Protein AF-V5GI76-F1 (afdb_monomer)

Secondary structure (DSSP, 8-state):
-----EEEEE--TT---HHHHHHSTTGGGGGGGSHHHHHHHHHHHSTTSEEEEE--SEEETTTEEE-TTTS-B-TTSPBP--SSTTHHHHHHHHHHHHHHHHHH--HHHHHHHHHHHHHHPPPGGG-----------

Radius of gyration: 17.92 Å; Cα contacts (8 Å, |Δi|>4): 152; chains: 1; bounding box: 41×32×58 Å

Mean predicted aligned error: 7.92 Å

Organism: Anoplophora glabripennis (NCBI:txid217634)

Foldseek 3Di:
DLDAAEDEAEDFWLAEFLVLLCPDPPSPLVSCRHQLNVQVVVCVVVVRHHYHYDAAPDRQVSTARHNCCFFNADNRNHTDPDPRSCNVVSVVVVVVVVVVCVVPADPVNVVVVVVSSVVRHDDVVVVDDDPPDDDDD

Structure (mmCIF, N/CA/C/O backbone):
data_AF-V5GI76-F1
#
_entry.id   AF-V5GI76-F1
#
loop_
_atom_site.group_PDB
_atom_site.id
_atom_site.type_symbol
_atom_site.label_atom_id
_atom_site.label_alt_id
_atom_site.label_comp_id
_atom_site.label_asym_id
_atom_site.label_entity_id
_atom_site.label_seq_id
_atom_site.pdbx_PDB_ins_code
_atom_site.Cartn_x
_atom_site.Cartn_y
_atom_site.Cartn_z
_atom_site.occupancy
_atom_site.B_iso_or_equiv
_atom_site.auth_seq_id
_atom_site.auth_comp_id
_atom_site.auth_asym_id
_atom_site.auth_atom_id
_atom_site.pdbx_PDB_model_num
ATOM 1 N N . THR A 1 1 ? -8.427 -16.319 22.627 1.00 45.03 1 THR A N 1
ATOM 2 C CA . THR A 1 1 ? -7.445 -15.298 22.226 1.00 45.03 1 THR A CA 1
ATOM 3 C C . THR A 1 1 ? -7.989 -14.662 20.978 1.00 45.03 1 THR A C 1
ATOM 5 O O . THR A 1 1 ? -8.202 -15.370 20.005 1.00 45.03 1 THR A O 1
ATOM 8 N N . ASP A 1 2 ? -8.358 -13.388 21.058 1.00 57.44 2 ASP A N 1
ATOM 9 C CA . ASP A 1 2 ? -8.816 -12.646 19.887 1.00 57.44 2 ASP A CA 1
ATOM 10 C C . ASP A 1 2 ? -7.586 -12.362 19.021 1.00 57.44 2 ASP A C 1
ATOM 12 O O . ASP A 1 2 ? -6.692 -11.613 19.420 1.00 57.44 2 ASP A O 1
ATOM 16 N N . HIS A 1 3 ? -7.446 -13.104 17.928 1.00 59.69 3 HIS A N 1
ATOM 17 C CA . HIS A 1 3 ? -6.322 -12.950 17.018 1.00 59.69 3 HIS A CA 1
ATOM 18 C C . HIS A 1 3 ? -6.759 -11.986 15.922 1.00 59.69 3 HIS A C 1
ATOM 20 O O . HIS A 1 3 ? -7.329 -12.413 14.924 1.00 59.69 3 HIS A O 1
ATOM 26 N N . SER A 1 4 ? -6.499 -10.692 16.120 1.00 78.12 4 SER A N 1
ATOM 27 C CA . SER A 1 4 ? -6.654 -9.710 15.045 1.00 78.12 4 SER A CA 1
ATOM 28 C C . SER A 1 4 ? -5.714 -10.079 13.894 1.00 78.12 4 SER A C 1
ATOM 30 O O . SER A 1 4 ? -4.500 -10.201 14.084 1.00 78.12 4 SER A O 1
ATOM 32 N N . SER A 1 5 ? -6.272 -10.318 12.710 1.00 91.31 5 SER A N 1
ATOM 33 C CA . SER A 1 5 ? -5.518 -10.605 11.490 1.00 91.31 5 SER A CA 1
ATOM 34 C C . SER A 1 5 ? -5.197 -9.329 10.713 1.00 91.31 5 SER A C 1
ATOM 36 O O . SER A 1 5 ? -5.904 -8.324 10.787 1.00 91.31 5 SER A O 1
ATOM 38 N N . LEU A 1 6 ? -4.101 -9.371 9.955 1.00 94.50 6 LEU A N 1
ATOM 39 C CA . LEU A 1 6 ? -3.613 -8.261 9.140 1.00 94.50 6 LEU A CA 1
ATOM 40 C C . LEU A 1 6 ? -3.811 -8.580 7.655 1.00 94.50 6 LEU A C 1
ATOM 42 O O . LEU A 1 6 ? -3.299 -9.583 7.159 1.00 94.50 6 LEU A O 1
ATOM 46 N N . VAL A 1 7 ? -4.515 -7.708 6.940 1.00 96.94 7 VAL A N 1
ATOM 47 C CA . VAL A 1 7 ? -4.637 -7.743 5.480 1.00 96.94 7 VAL A CA 1
ATOM 48 C C . VAL A 1 7 ? -3.597 -6.800 4.892 1.00 96.94 7 VAL A C 1
ATOM 50 O O . VAL A 1 7 ? -3.659 -5.590 5.101 1.00 96.94 7 VAL A O 1
ATOM 53 N N . ILE A 1 8 ? -2.646 -7.361 4.149 1.00 97.25 8 ILE A N 1
ATOM 54 C CA . ILE A 1 8 ? -1.578 -6.605 3.490 1.00 97.25 8 ILE A CA 1
ATOM 55 C C . ILE A 1 8 ? -1.921 -6.478 2.011 1.00 97.25 8 ILE A C 1
ATOM 57 O O . ILE A 1 8 ? -2.105 -7.482 1.322 1.00 97.25 8 ILE A O 1
ATOM 61 N N . PHE A 1 9 ? -2.006 -5.245 1.526 1.00 97.62 9 PHE A N 1
ATOM 62 C CA . PHE A 1 9 ? -2.363 -4.933 0.151 1.00 97.62 9 PHE A CA 1
ATOM 63 C C . PHE A 1 9 ? -1.226 -4.192 -0.547 1.00 97.62 9 PHE A C 1
ATOM 65 O O . PHE A 1 9 ? -0.748 -3.169 -0.060 1.00 97.62 9 PHE A O 1
ATOM 72 N N . PHE A 1 10 ? -0.822 -4.699 -1.707 1.00 96.75 10 PHE A N 1
ATOM 73 C CA . PHE A 1 10 ? 0.116 -4.039 -2.606 1.00 96.75 10 PHE A CA 1
ATOM 74 C C . PHE A 1 10 ? -0.697 -3.359 -3.705 1.00 96.75 10 PHE A C 1
ATOM 76 O O . PHE A 1 10 ? -1.442 -4.027 -4.423 1.00 96.75 10 PHE A O 1
ATOM 83 N N . GLY A 1 11 ? -0.582 -2.036 -3.788 1.00 95.00 11 GLY A N 1
ATOM 84 C CA . GLY A 1 11 ? -1.222 -1.244 -4.828 1.00 95.00 11 GLY A CA 1
ATOM 85 C C . GLY A 1 11 ? -0.773 -1.640 -6.234 1.00 95.00 11 GLY A C 1
ATOM 86 O O . GLY A 1 11 ? 0.340 -2.120 -6.452 1.00 95.00 11 GLY A O 1
ATOM 87 N N . GLY A 1 12 ? -1.672 -1.443 -7.193 1.00 92.50 12 GLY A N 1
ATOM 88 C CA . GLY A 1 12 ? -1.376 -1.644 -8.607 1.00 92.50 12 GLY A CA 1
ATOM 89 C C . GLY A 1 12 ? -0.518 -0.525 -9.192 1.00 92.50 12 GLY A C 1
ATOM 90 O O . GLY A 1 12 ? -0.086 0.399 -8.497 1.00 92.50 12 GLY A O 1
ATOM 91 N N . ASP A 1 13 ? -0.312 -0.587 -10.503 1.00 92.12 13 ASP A N 1
ATOM 92 C CA . ASP A 1 13 ? 0.198 0.548 -11.272 1.00 92.12 13 ASP A CA 1
ATOM 93 C C . ASP A 1 13 ? -0.702 1.774 -11.080 1.00 92.12 13 ASP A C 1
ATOM 95 O O . ASP A 1 13 ? -1.874 1.645 -10.722 1.00 92.12 13 ASP A O 1
ATOM 99 N N . ILE A 1 14 ? -0.135 2.962 -11.296 1.00 92.94 14 ILE A N 1
ATOM 100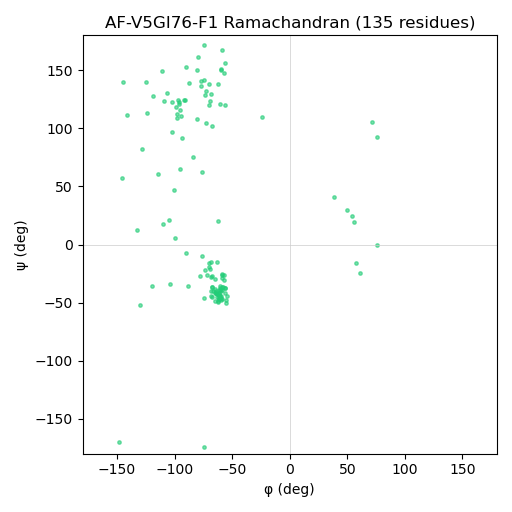 C CA . ILE A 1 14 ? -0.739 4.301 -11.161 1.00 92.94 14 ILE A CA 1
ATOM 101 C C . ILE A 1 14 ? -1.320 4.674 -9.782 1.00 92.94 14 ILE A C 1
ATOM 103 O O . ILE A 1 14 ? -1.554 5.864 -9.553 1.00 92.94 14 ILE A O 1
ATOM 107 N N . GLN A 1 15 ? -1.553 3.716 -8.877 1.00 95.25 15 GLN A N 1
ATOM 108 C CA . GLN A 1 15 ? -2.076 3.965 -7.534 1.00 95.25 15 GLN A CA 1
ATOM 109 C C . GLN A 1 15 ? -1.022 4.658 -6.672 1.00 95.25 15 GLN A C 1
ATOM 111 O O . GLN A 1 15 ? 0.058 4.128 -6.415 1.00 95.25 15 GLN A O 1
ATOM 116 N N . ASP A 1 16 ? -1.358 5.849 -6.194 1.00 95.19 16 ASP A N 1
ATOM 117 C CA . ASP A 1 16 ? -0.501 6.633 -5.315 1.00 95.19 16 ASP A CA 1
ATOM 118 C C . ASP A 1 16 ? -1.359 7.472 -4.357 1.00 95.19 16 ASP A C 1
ATOM 120 O O . ASP A 1 16 ? -2.577 7.294 -4.259 1.00 95.19 16 ASP A O 1
ATOM 124 N N . PHE A 1 17 ? -0.723 8.396 -3.642 1.00 93.88 17 PHE A N 1
ATOM 125 C CA . PHE A 1 17 ? -1.418 9.462 -2.940 1.00 93.88 17 PHE A CA 1
ATOM 126 C C . PHE A 1 17 ? -2.275 10.304 -3.886 1.00 93.88 17 PHE A C 1
ATOM 128 O O . PHE A 1 17 ? -1.933 10.532 -5.054 1.00 93.88 17 PHE A O 1
ATOM 135 N N . THR A 1 18 ? -3.384 10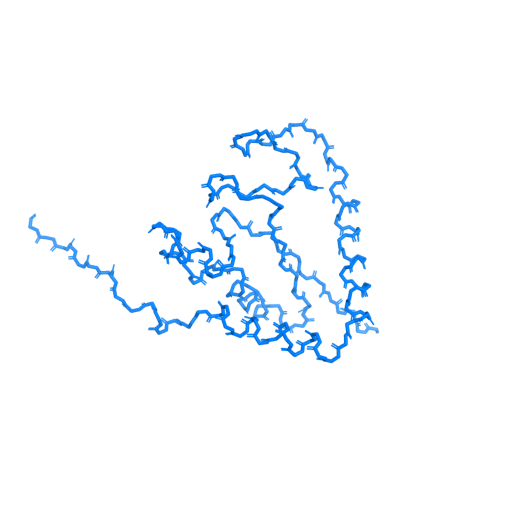.793 -3.343 1.00 94.38 18 THR A N 1
ATOM 136 C CA . THR A 1 18 ? -4.407 11.553 -4.060 1.00 94.38 18 THR A CA 1
ATOM 137 C C . THR A 1 18 ? -3.811 12.758 -4.788 1.00 94.38 18 THR A C 1
ATOM 139 O O . THR A 1 18 ? -4.070 12.952 -5.974 1.00 94.38 18 THR A O 1
ATOM 142 N N . GLU A 1 19 ? -2.918 13.510 -4.146 1.00 92.25 19 GLU A N 1
ATOM 143 C CA . GLU A 1 19 ? -2.279 14.696 -4.723 1.00 92.25 19 GLU A CA 1
ATOM 144 C C . GLU A 1 19 ? -1.405 14.340 -5.937 1.00 92.25 19 GLU A C 1
ATOM 146 O O . GLU A 1 19 ? -1.411 15.032 -6.962 1.00 92.25 19 GLU A O 1
ATOM 151 N N . ASN A 1 20 ? -0.685 13.218 -5.857 1.00 92.38 20 ASN A N 1
ATOM 152 C CA . ASN A 1 20 ? 0.176 12.750 -6.940 1.00 92.38 20 ASN A CA 1
ATOM 153 C C . ASN A 1 20 ? -0.658 12.297 -8.139 1.00 92.38 20 ASN A C 1
ATOM 155 O O . ASN A 1 20 ? -0.364 12.685 -9.274 1.00 92.38 20 ASN A O 1
ATOM 159 N N . MET A 1 21 ? -1.727 11.537 -7.894 1.00 93.88 21 MET A N 1
ATOM 160 C CA . MET A 1 21 ? -2.639 11.083 -8.942 1.00 93.88 21 MET A CA 1
ATOM 161 C C . MET A 1 21 ? -3.382 12.254 -9.604 1.00 93.88 21 MET A C 1
ATOM 163 O O . MET A 1 21 ? -3.463 12.291 -10.831 1.00 93.88 21 MET A O 1
ATOM 167 N N . GLN A 1 22 ? -3.853 13.244 -8.832 1.00 92.06 22 GLN A N 1
ATOM 168 C CA . GLN A 1 22 ? -4.517 14.454 -9.346 1.00 92.06 22 GLN A CA 1
ATOM 169 C C . GLN A 1 22 ? -3.613 15.287 -10.260 1.00 92.06 22 GLN A C 1
ATOM 171 O O . GLN A 1 22 ? -4.082 15.858 -11.247 1.00 92.06 22 GLN A O 1
ATOM 176 N N . SER A 1 23 ? -2.313 15.345 -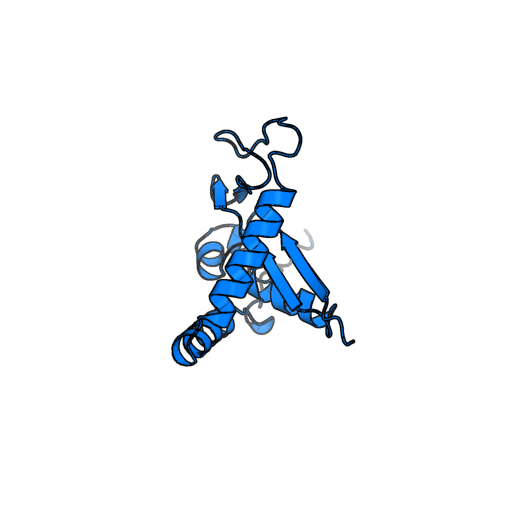9.954 1.00 90.06 23 SER A N 1
ATOM 177 C CA . SER A 1 23 ? -1.338 16.092 -10.755 1.00 90.06 23 SER A CA 1
ATOM 178 C C . SER A 1 23 ? -1.061 15.466 -12.130 1.00 90.06 23 SER A C 1
ATOM 180 O O . SER A 1 23 ? -0.549 16.139 -13.028 1.00 90.06 23 SER A O 1
ATOM 182 N N . HIS A 1 24 ? -1.383 14.180 -12.314 1.00 89.88 24 HIS A N 1
ATOM 183 C CA . HIS A 1 24 ? -1.151 13.469 -13.566 1.00 89.88 24 HIS A CA 1
ATOM 184 C C . HIS A 1 24 ? -2.330 13.641 -14.529 1.00 89.88 24 HIS A C 1
ATOM 186 O O . HIS A 1 24 ? -3.492 13.537 -14.138 1.00 89.88 24 HIS A O 1
ATOM 192 N N . ARG A 1 25 ? -2.035 13.841 -15.821 1.00 90.12 25 ARG A N 1
ATOM 193 C CA . ARG A 1 25 ? -3.060 14.033 -16.861 1.00 90.12 25 ARG A CA 1
ATOM 194 C C . ARG A 1 25 ? -4.055 12.872 -16.918 1.00 90.12 25 ARG A C 1
ATOM 196 O O . ARG A 1 25 ? -5.248 13.129 -17.058 1.00 90.12 25 ARG A O 1
ATOM 203 N N . ASP A 1 26 ? -3.555 11.644 -16.795 1.00 89.94 26 ASP A N 1
ATOM 204 C CA . ASP A 1 26 ? -4.349 10.428 -16.993 1.00 89.94 26 ASP A CA 1
ATOM 205 C C . ASP A 1 26 ? -4.722 9.743 -15.670 1.00 89.94 26 ASP A C 1
ATOM 207 O O . ASP A 1 26 ? -5.831 9.224 -15.543 1.00 89.94 26 ASP A O 1
ATOM 211 N N . ASN A 1 27 ? -3.856 9.795 -14.646 1.00 91.19 27 ASN A N 1
ATOM 212 C CA . ASN A 1 27 ? -4.080 9.041 -13.400 1.00 91.19 27 ASN A CA 1
ATOM 213 C C . ASN A 1 27 ? -5.216 9.659 -12.577 1.00 91.19 27 ASN A C 1
ATOM 215 O O . ASN A 1 27 ? -5.909 8.942 -11.859 1.00 91.19 27 ASN A O 1
ATOM 219 N N . LYS A 1 28 ? -5.469 10.966 -12.734 1.00 90.94 28 LYS A N 1
ATOM 220 C CA . LYS A 1 28 ? -6.592 11.664 -12.094 1.00 90.94 28 LYS A CA 1
ATOM 221 C C . LYS A 1 28 ? -7.955 11.054 -12.435 1.00 90.94 28 LYS A C 1
ATOM 223 O O . LYS A 1 28 ? -8.875 11.146 -11.633 1.00 90.94 28 LYS A O 1
ATOM 228 N N . ASN A 1 29 ? -8.084 10.388 -13.587 1.00 92.12 29 ASN A N 1
ATOM 229 C CA . ASN A 1 29 ? -9.326 9.714 -13.980 1.00 92.12 29 ASN A CA 1
ATOM 230 C C . ASN A 1 29 ? -9.605 8.465 -13.120 1.00 92.12 29 ASN A C 1
ATOM 232 O O . ASN A 1 29 ? -10.727 7.969 -13.084 1.00 92.12 29 ASN A O 1
ATOM 236 N N . TYR A 1 30 ? -8.596 7.975 -12.396 1.00 93.25 30 TYR A N 1
ATOM 237 C CA . TYR A 1 30 ? -8.674 6.830 -11.492 1.00 93.25 30 TYR A CA 1
ATOM 238 C C . TYR A 1 30 ? -8.565 7.245 -10.021 1.00 93.25 30 TYR A C 1
ATOM 240 O O . TYR A 1 30 ? -8.306 6.401 -9.170 1.00 93.25 30 TYR A O 1
ATOM 248 N N . ILE A 1 31 ? -8.768 8.528 -9.698 1.00 93.94 31 ILE A N 1
ATOM 249 C CA . ILE A 1 31 ? -8.505 9.074 -8.360 1.00 93.94 31 ILE A CA 1
ATOM 250 C C . ILE A 1 31 ? -9.295 8.387 -7.239 1.00 93.94 31 ILE A C 1
ATOM 252 O O . ILE A 1 31 ? -8.795 8.266 -6.125 1.00 93.94 31 ILE A O 1
ATOM 256 N N . LYS A 1 32 ? -10.486 7.852 -7.537 1.00 94.19 32 LYS A N 1
ATOM 257 C CA . LYS A 1 32 ? -11.288 7.058 -6.589 1.00 94.19 32 LYS A CA 1
ATOM 258 C C . LYS A 1 32 ? -10.617 5.752 -6.144 1.00 94.19 32 LYS A C 1
ATOM 260 O O . LYS A 1 32 ? -11.041 5.148 -5.168 1.00 94.19 32 LYS A O 1
ATOM 265 N N . TRP A 1 33 ? -9.582 5.318 -6.862 1.00 94.75 33 TRP A N 1
ATOM 266 C CA . TRP A 1 33 ? -8.763 4.143 -6.571 1.00 94.75 33 TRP A CA 1
ATOM 267 C C . TRP A 1 33 ? -7.391 4.516 -5.999 1.00 94.75 33 TRP A C 1
ATOM 269 O O . TRP A 1 33 ? -6.464 3.711 -6.083 1.00 94.75 33 TRP A O 1
ATOM 279 N N . ASN A 1 34 ? -7.234 5.719 -5.434 1.00 95.75 34 ASN A N 1
ATOM 280 C CA . ASN A 1 34 ? -6.034 6.068 -4.674 1.00 95.75 34 ASN A CA 1
ATOM 281 C C . ASN A 1 34 ? -5.833 5.116 -3.477 1.00 95.75 34 ASN A C 1
ATOM 283 O O . ASN A 1 34 ? -6.722 4.334 -3.111 1.00 95.75 34 ASN A O 1
ATOM 287 N N . LEU A 1 35 ? -4.647 5.168 -2.868 1.00 96.19 35 LEU A N 1
ATOM 288 C CA . LEU A 1 35 ? -4.273 4.245 -1.791 1.00 96.19 35 LEU A CA 1
ATOM 289 C C . LEU A 1 35 ? -5.200 4.339 -0.567 1.00 96.19 35 LEU A C 1
ATOM 291 O O . LEU A 1 35 ? -5.541 3.308 0.012 1.00 96.19 35 LEU A O 1
ATOM 295 N N . GLU A 1 36 ? -5.655 5.538 -0.209 1.00 95.56 36 GLU A N 1
ATOM 296 C CA . GLU A 1 36 ? -6.497 5.778 0.965 1.00 95.56 36 GLU A CA 1
ATOM 297 C C . GLU A 1 36 ? -7.943 5.302 0.733 1.00 95.56 36 GLU A C 1
ATOM 299 O O . GLU A 1 36 ? -8.500 4.554 1.539 1.00 95.56 36 GLU A O 1
ATOM 304 N N . ASN A 1 37 ? -8.535 5.636 -0.420 1.00 95.75 37 ASN A N 1
ATOM 305 C CA . ASN A 1 37 ? -9.846 5.112 -0.819 1.00 95.75 37 ASN A CA 1
ATOM 306 C C . ASN A 1 37 ? -9.830 3.577 -0.897 1.00 95.75 37 ASN A C 1
ATOM 308 O O . ASN A 1 37 ? -10.782 2.910 -0.483 1.00 95.75 37 ASN A O 1
ATOM 312 N N . THR A 1 38 ? -8.731 3.000 -1.389 1.00 96.69 38 THR A N 1
ATOM 313 C CA . THR A 1 38 ? -8.558 1.545 -1.436 1.00 96.69 38 THR A CA 1
ATOM 314 C C . THR A 1 38 ? -8.463 0.951 -0.029 1.00 96.69 38 THR A C 1
ATOM 316 O O . THR A 1 38 ? -9.089 -0.076 0.236 1.00 96.69 38 THR A O 1
ATOM 319 N N . ALA A 1 39 ? -7.761 1.606 0.902 1.00 96.19 39 ALA A N 1
ATOM 320 C CA . ALA A 1 39 ? -7.710 1.189 2.303 1.00 96.19 39 ALA A CA 1
ATOM 321 C C . ALA A 1 39 ? -9.109 1.171 2.944 1.00 96.19 39 ALA A C 1
ATOM 323 O O . ALA A 1 39 ? -9.479 0.182 3.579 1.00 96.19 39 ALA A O 1
ATOM 324 N N . GLN A 1 40 ? -9.926 2.207 2.716 1.00 95.31 40 GLN A N 1
ATOM 325 C CA . GLN A 1 40 ? -11.315 2.242 3.190 1.00 95.31 40 GLN A CA 1
ATOM 326 C C . GLN A 1 40 ? -12.177 1.139 2.575 1.00 95.31 40 GLN A C 1
ATOM 328 O O . GLN A 1 40 ? -12.942 0.473 3.283 1.00 95.31 40 GLN A O 1
ATOM 333 N N . LEU A 1 41 ? -12.035 0.902 1.269 1.00 95.94 41 LEU A N 1
ATOM 334 C CA . LEU A 1 41 ? -12.737 -0.183 0.594 1.00 95.94 41 LEU A CA 1
ATOM 335 C C . LEU A 1 41 ? -12.375 -1.537 1.216 1.00 95.94 41 LEU A C 1
ATOM 337 O O . LEU A 1 41 ? -13.274 -2.315 1.538 1.00 95.94 41 LEU A O 1
ATOM 341 N N . LEU A 1 42 ? -11.087 -1.807 1.439 1.00 96.75 42 LEU A N 1
ATOM 342 C CA . LEU A 1 42 ? -10.620 -3.030 2.093 1.00 96.75 42 LEU A CA 1
ATOM 343 C C . LEU A 1 42 ? -11.165 -3.144 3.521 1.00 96.75 42 LEU A C 1
ATOM 345 O O . LEU A 1 42 ? -11.707 -4.191 3.876 1.00 96.75 42 LEU A O 1
ATOM 349 N N . GLN A 1 43 ? -11.127 -2.065 4.306 1.00 96.00 43 GLN A N 1
ATOM 350 C CA . GLN A 1 43 ? -11.665 -2.047 5.668 1.00 96.00 43 GLN A CA 1
ATOM 351 C C . GLN A 1 43 ? -13.163 -2.388 5.703 1.00 96.00 43 GLN A C 1
ATOM 353 O O . GLN A 1 43 ? -13.614 -3.100 6.602 1.00 96.00 43 GLN A O 1
ATOM 358 N N . SER A 1 44 ? -13.937 -1.945 4.704 1.00 95.75 44 SER A N 1
ATOM 359 C CA . SER A 1 44 ? -15.369 -2.262 4.597 1.00 95.75 44 SER A CA 1
ATOM 360 C C . SER A 1 44 ? -15.646 -3.757 4.373 1.00 95.75 44 SER A C 1
ATOM 362 O O . SER A 1 44 ? -16.693 -4.264 4.791 1.00 95.75 44 SER A O 1
ATOM 364 N N . LYS A 1 45 ? -14.711 -4.466 3.722 1.00 96.06 45 LYS A N 1
ATOM 365 C CA . LYS A 1 45 ? -14.794 -5.903 3.416 1.00 96.06 45 LYS A CA 1
ATOM 366 C C . LYS A 1 45 ? -14.223 -6.764 4.539 1.00 96.06 45 LYS A C 1
ATOM 368 O O . LYS A 1 45 ? -14.778 -7.818 4.830 1.00 96.06 45 LYS A O 1
ATOM 373 N N . PHE A 1 46 ? -13.169 -6.293 5.197 1.00 95.62 46 PHE A N 1
ATOM 374 C CA . PHE A 1 46 ? -12.443 -6.998 6.249 1.00 95.62 46 PHE A CA 1
ATOM 375 C C . PHE A 1 46 ? -12.599 -6.282 7.601 1.00 95.62 46 PHE A C 1
ATOM 377 O O . PHE A 1 46 ? -11.623 -5.852 8.205 1.00 95.62 46 PHE A O 1
ATOM 384 N N . LYS A 1 47 ? -13.840 -6.157 8.088 1.00 93.00 47 LYS A N 1
ATOM 385 C CA . LYS A 1 47 ? -14.210 -5.299 9.236 1.00 93.00 47 LYS A CA 1
ATOM 386 C C . LYS A 1 47 ? -13.466 -5.581 10.545 1.00 93.00 47 LYS A C 1
ATOM 388 O O . LYS A 1 47 ? -13.273 -4.666 11.331 1.00 93.00 47 LYS A O 1
ATOM 393 N N . GLU A 1 48 ? -13.073 -6.829 10.766 1.00 93.31 48 GLU A N 1
ATOM 394 C CA . GLU A 1 48 ? -12.394 -7.279 11.991 1.00 93.31 48 GLU A CA 1
ATOM 395 C C . GLU A 1 48 ? -10.870 -7.386 11.818 1.00 93.31 48 GLU A C 1
ATOM 397 O O . GLU A 1 48 ? -10.177 -7.874 12.702 1.00 93.31 48 GLU A O 1
ATOM 402 N N . ASN A 1 49 ? -10.339 -6.957 10.669 1.00 94.31 49 ASN A N 1
ATOM 403 C CA . ASN A 1 49 ? -8.919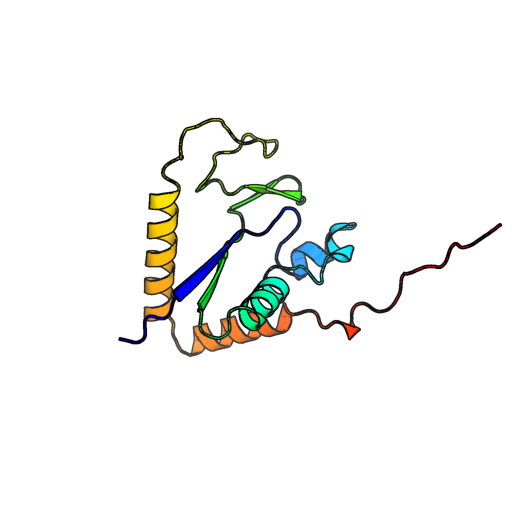 -7.058 10.353 1.00 94.31 49 ASN A CA 1
ATOM 404 C C . ASN A 1 49 ? -8.289 -5.669 10.320 1.00 94.31 49 ASN A C 1
ATOM 406 O O . ASN A 1 49 ? -8.921 -4.696 9.900 1.00 94.31 49 ASN A O 1
ATOM 410 N N . HIS A 1 50 ? -7.008 -5.603 10.667 1.00 94.06 50 HIS A N 1
ATOM 411 C CA . HIS A 1 50 ? -6.189 -4.439 10.361 1.00 94.06 50 HIS A CA 1
ATOM 412 C C . HIS A 1 50 ? -5.849 -4.420 8.871 1.00 94.06 50 HIS A C 1
ATOM 414 O O . HIS A 1 50 ? -5.567 -5.462 8.278 1.00 94.06 50 HIS A O 1
ATOM 420 N N . ILE A 1 51 ? -5.847 -3.232 8.271 1.00 96.25 51 ILE A N 1
ATOM 421 C CA . ILE A 1 51 ? -5.465 -3.033 6.872 1.00 96.25 51 ILE A CA 1
ATOM 422 C C . ILE A 1 51 ? -4.096 -2.363 6.821 1.00 96.25 51 ILE A C 1
ATOM 424 O O . ILE A 1 51 ? -3.873 -1.335 7.456 1.00 96.25 51 ILE A O 1
ATOM 428 N N . MET A 1 52 ? -3.189 -2.927 6.029 1.00 96.69 52 MET A N 1
ATOM 429 C CA . MET A 1 52 ? -1.890 -2.343 5.721 1.00 96.69 52 MET A CA 1
ATOM 430 C C . MET A 1 52 ? -1.747 -2.214 4.210 1.00 96.69 52 MET A C 1
ATOM 432 O O . MET A 1 52 ? -1.661 -3.210 3.494 1.00 96.69 52 MET A O 1
ATOM 436 N N . VAL A 1 53 ? -1.696 -0.976 3.724 1.00 96.94 53 VAL A N 1
ATOM 437 C CA . VAL A 1 53 ? -1.442 -0.679 2.312 1.00 96.94 53 VAL A CA 1
ATOM 438 C C . VAL A 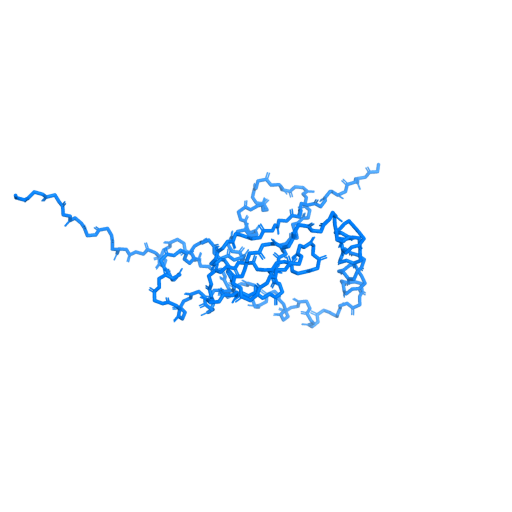1 53 ? 0.043 -0.389 2.121 1.00 96.94 53 VAL A C 1
ATOM 440 O O . VAL A 1 53 ? 0.602 0.504 2.756 1.00 96.94 53 VAL A O 1
ATOM 443 N N . VAL A 1 54 ? 0.690 -1.150 1.243 1.00 96.62 54 VAL A N 1
ATOM 444 C CA . VAL A 1 54 ? 2.109 -1.008 0.914 1.00 96.62 54 VAL A CA 1
ATOM 445 C C . VAL A 1 54 ? 2.237 -0.193 -0.366 1.00 96.62 54 VAL A C 1
ATOM 447 O O . VAL A 1 54 ? 1.870 -0.639 -1.457 1.00 96.62 54 VAL A O 1
ATOM 450 N N . ARG A 1 55 ? 2.790 1.012 -0.235 1.00 95.00 55 ARG A N 1
ATOM 451 C CA . ARG A 1 55 ? 3.153 1.871 -1.366 1.00 95.00 55 ARG A CA 1
ATOM 452 C C . ARG A 1 55 ? 4.453 1.365 -2.012 1.00 95.00 55 ARG A C 1
ATOM 454 O O . ARG A 1 55 ? 5.353 0.963 -1.269 1.00 95.00 55 ARG A O 1
ATOM 461 N N . PRO A 1 56 ? 4.587 1.376 -3.351 1.00 94.19 56 PRO A N 1
ATOM 462 C CA . PRO A 1 56 ? 5.851 1.030 -3.998 1.00 94.19 56 PRO A CA 1
ATOM 463 C C . PRO A 1 56 ? 6.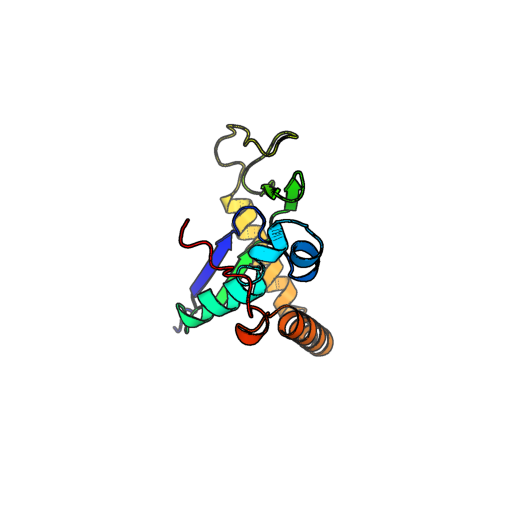976 1.973 -3.554 1.00 94.19 56 PRO A C 1
ATOM 465 O O . PRO A 1 56 ? 6.738 3.144 -3.249 1.00 94.19 56 PRO A O 1
ATOM 468 N N . SER A 1 57 ? 8.216 1.478 -3.542 1.00 92.19 57 SER A N 1
ATOM 469 C CA . SER A 1 57 ? 9.386 2.307 -3.219 1.00 92.19 57 SER A CA 1
ATOM 470 C C . SER A 1 57 ? 9.661 3.340 -4.314 1.00 92.19 57 SER A C 1
ATOM 472 O O . SER A 1 57 ? 10.186 4.418 -4.033 1.00 92.19 57 SER A O 1
ATOM 474 N N . ARG A 1 58 ? 9.275 3.028 -5.559 1.00 91.50 58 ARG A N 1
ATOM 475 C CA . ARG A 1 58 ? 9.366 3.919 -6.717 1.00 91.50 58 ARG A CA 1
ATOM 476 C C . ARG A 1 58 ? 8.185 3.707 -7.665 1.00 91.50 58 ARG A C 1
ATOM 478 O O . ARG A 1 58 ? 7.805 2.575 -7.935 1.00 91.50 58 ARG A O 1
ATOM 485 N N . LEU A 1 59 ? 7.654 4.800 -8.212 1.00 90.69 59 LEU A N 1
ATOM 486 C CA . LEU A 1 59 ? 6.738 4.785 -9.357 1.00 90.69 59 LEU A CA 1
ATOM 487 C C . LEU A 1 59 ? 7.507 5.173 -10.625 1.00 90.69 59 LEU A C 1
ATOM 489 O O . LEU A 1 59 ? 7.722 6.359 -10.891 1.00 90.69 59 LEU A O 1
ATOM 493 N N . GLU A 1 60 ? 7.947 4.181 -11.397 1.00 90.56 60 GLU A N 1
ATOM 494 C CA . GLU A 1 60 ? 8.705 4.398 -12.631 1.00 90.56 60 GLU A CA 1
ATOM 495 C C . GLU A 1 60 ? 7.796 5.030 -13.693 1.00 90.56 60 GLU A C 1
ATOM 497 O O . GLU A 1 60 ? 6.662 4.594 -13.910 1.00 90.56 60 GLU A O 1
ATOM 502 N N . TYR A 1 61 ? 8.258 6.121 -14.310 1.00 87.50 61 TYR A N 1
ATOM 503 C CA . TYR A 1 61 ? 7.453 6.950 -15.222 1.00 87.50 61 TYR A CA 1
ATOM 504 C C . TYR A 1 61 ? 6.071 7.355 -14.667 1.00 87.50 61 TYR A C 1
ATOM 506 O O . TYR A 1 61 ? 5.122 7.530 -15.432 1.00 87.50 61 TYR A O 1
ATOM 514 N N . LYS A 1 62 ? 5.935 7.484 -13.335 1.00 87.25 62 LYS A N 1
ATOM 515 C CA . LYS A 1 62 ? 4.658 7.765 -12.642 1.00 87.25 62 LYS A CA 1
ATOM 516 C C . LYS A 1 62 ? 3.534 6.759 -12.948 1.00 87.25 62 LYS A C 1
ATOM 518 O O . LYS A 1 62 ? 2.359 7.071 -12.755 1.00 87.25 62 LYS A O 1
ATOM 523 N N . THR A 1 63 ? 3.898 5.577 -13.439 1.00 86.44 63 THR A N 1
ATOM 524 C CA . THR A 1 63 ? 2.954 4.576 -13.942 1.00 86.44 63 THR A CA 1
ATOM 525 C C . THR A 1 63 ? 3.233 3.216 -13.330 1.00 86.44 63 THR A C 1
ATOM 527 O O . THR A 1 63 ? 2.324 2.632 -12.753 1.00 86.44 63 THR A O 1
ATOM 530 N N . PHE A 1 64 ? 4.475 2.739 -13.404 1.00 90.38 64 PHE A N 1
ATOM 531 C CA . PHE A 1 64 ? 4.810 1.377 -13.004 1.00 90.38 64 PHE A CA 1
ATOM 532 C C . PHE A 1 64 ? 5.220 1.311 -11.537 1.00 90.38 64 PHE A C 1
ATOM 534 O O . PHE A 1 64 ? 6.153 1.999 -11.111 1.00 90.38 64 PHE A O 1
ATOM 541 N N . SER A 1 65 ? 4.539 0.469 -10.770 1.00 92.25 65 SER A N 1
ATOM 542 C CA . SER A 1 65 ? 4.799 0.277 -9.345 1.00 92.25 65 SER A CA 1
ATOM 543 C C . SER A 1 65 ? 5.988 -0.659 -9.124 1.00 92.25 65 SER A C 1
ATOM 545 O O . SER A 1 65 ? 5.899 -1.870 -9.314 1.00 92.25 65 SER A O 1
ATOM 547 N N . CYS A 1 66 ? 7.116 -0.102 -8.678 1.00 92.75 66 CYS A N 1
ATOM 548 C CA . CYS A 1 66 ? 8.328 -0.856 -8.368 1.00 92.75 66 CYS A CA 1
ATOM 549 C C . CYS A 1 66 ? 8.414 -1.131 -6.861 1.00 92.75 66 CYS A C 1
ATOM 551 O O . CYS A 1 66 ? 8.683 -0.236 -6.054 1.00 92.75 66 CYS A O 1
ATOM 553 N N . TYR A 1 67 ? 8.216 -2.393 -6.483 1.00 93.00 67 TYR A N 1
ATOM 554 C CA . TYR A 1 67 ? 8.353 -2.894 -5.115 1.00 93.00 67 TYR A CA 1
ATOM 555 C C . TYR A 1 67 ? 9.744 -3.487 -4.893 1.00 93.00 67 TYR A C 1
ATOM 557 O O . TYR A 1 67 ? 9.883 -4.683 -4.648 1.00 93.00 67 TYR A O 1
ATOM 565 N N . GLU A 1 68 ? 10.783 -2.653 -4.968 1.00 90.00 68 GLU A N 1
ATOM 566 C CA . GLU A 1 68 ? 12.180 -3.120 -5.025 1.00 90.00 68 GLU A CA 1
ATOM 567 C C . GLU A 1 68 ? 12.618 -3.963 -3.827 1.00 90.00 68 GLU A C 1
ATOM 569 O O . GLU A 1 68 ? 13.494 -4.811 -3.955 1.00 90.00 68 GLU A O 1
ATOM 574 N N . ASN A 1 69 ? 11.988 -3.778 -2.664 1.00 90.19 69 ASN A N 1
ATOM 575 C CA . ASN A 1 69 ? 12.247 -4.604 -1.483 1.00 90.19 69 ASN A CA 1
ATOM 576 C C . ASN A 1 69 ? 11.760 -6.055 -1.627 1.00 90.19 69 ASN A C 1
ATOM 578 O O . ASN A 1 69 ? 12.126 -6.903 -0.823 1.00 90.19 69 ASN A O 1
ATOM 582 N N . PHE A 1 70 ? 10.917 -6.340 -2.614 1.00 90.62 70 PHE A N 1
ATOM 583 C CA . PHE A 1 70 ? 10.300 -7.647 -2.831 1.00 90.62 70 PHE A CA 1
ATOM 584 C C . PHE A 1 70 ? 10.673 -8.224 -4.193 1.00 90.62 70 PHE A C 1
ATOM 586 O O . PHE A 1 70 ? 10.855 -9.432 -4.322 1.00 90.62 70 PHE A O 1
ATOM 593 N N . VAL A 1 71 ? 10.791 -7.359 -5.199 1.00 88.00 71 VAL A N 1
ATOM 594 C CA . VAL A 1 71 ? 11.110 -7.714 -6.578 1.00 88.00 71 VAL A CA 1
ATOM 595 C C . VAL A 1 71 ? 12.047 -6.641 -7.137 1.00 88.00 71 VAL A C 1
ATOM 597 O O . VAL A 1 71 ? 11.610 -5.503 -7.313 1.00 88.00 71 VAL A O 1
ATOM 600 N N . PRO A 1 72 ? 13.323 -6.960 -7.413 1.00 84.56 72 PRO A N 1
ATOM 601 C CA . PRO A 1 72 ? 14.233 -6.023 -8.058 1.00 84.56 72 PRO A CA 1
ATOM 602 C C . PRO A 1 72 ? 13.711 -5.675 -9.447 1.00 84.56 72 PRO A C 1
ATOM 604 O O . PRO A 1 72 ? 13.269 -6.566 -10.173 1.00 84.56 72 PRO A O 1
ATOM 607 N N . CYS A 1 73 ? 13.793 -4.404 -9.830 1.00 80.88 73 CYS A N 1
ATOM 608 C CA . CYS A 1 73 ? 13.380 -3.946 -11.152 1.00 80.88 73 CYS A CA 1
ATOM 609 C C . CYS A 1 73 ? 14.525 -3.202 -11.842 1.00 80.88 73 CYS A C 1
ATOM 611 O O . CYS A 1 73 ? 15.195 -2.378 -11.219 1.00 80.88 73 CYS A O 1
ATOM 613 N N . ILE A 1 74 ? 14.700 -3.425 -13.146 1.00 79.75 74 ILE A N 1
ATOM 614 C CA . ILE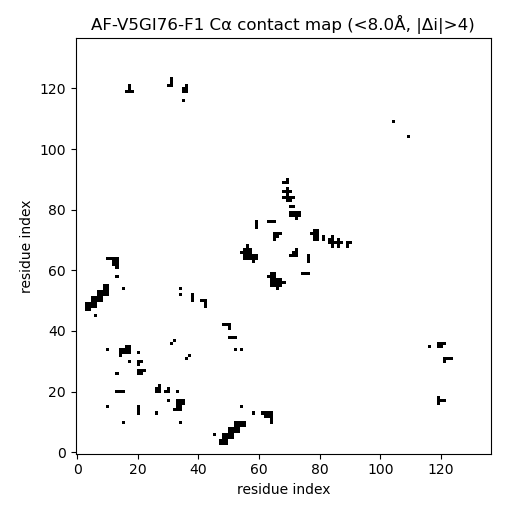 A 1 74 ? 15.573 -2.581 -13.978 1.00 79.75 74 ILE A CA 1
ATOM 615 C C . ILE A 1 74 ? 14.907 -1.222 -14.266 1.00 79.75 74 ILE A C 1
ATOM 617 O O . ILE A 1 74 ? 13.715 -1.039 -14.008 1.00 79.75 74 ILE A O 1
ATOM 621 N N . ASN A 1 75 ? 15.649 -0.283 -14.872 1.00 68.38 75 ASN A N 1
ATOM 622 C CA . ASN A 1 75 ? 15.235 1.104 -15.191 1.00 68.38 75 ASN A CA 1
ATOM 623 C C . ASN A 1 75 ? 14.039 1.259 -16.169 1.00 68.38 75 ASN A C 1
ATOM 625 O O . ASN A 1 75 ? 13.860 2.307 -16.780 1.00 68.38 75 ASN A O 1
ATOM 629 N N . CYS A 1 76 ? 13.210 0.233 -16.341 1.00 71.06 76 CYS A N 1
ATOM 630 C CA . CYS A 1 76 ? 11.950 0.287 -17.083 1.00 71.06 76 CYS A CA 1
ATOM 631 C C . CYS A 1 76 ? 10.788 -0.357 -16.305 1.00 71.06 76 CYS A C 1
ATOM 633 O O . CYS A 1 76 ? 9.753 -0.648 -16.894 1.00 71.06 76 CYS A O 1
ATOM 635 N N . GLY A 1 77 ? 10.971 -0.648 -15.011 1.00 68.56 77 GLY A N 1
ATOM 636 C CA . GLY A 1 77 ? 9.974 -1.330 -14.179 1.00 68.56 77 GLY A CA 1
ATOM 637 C C . GLY A 1 77 ? 9.865 -2.839 -14.421 1.00 68.56 77 GLY A C 1
ATOM 638 O O . GLY A 1 77 ? 9.083 -3.507 -13.752 1.00 68.56 77 GLY A O 1
ATOM 639 N N . ALA A 1 78 ? 10.657 -3.400 -15.340 1.00 80.94 78 ALA A N 1
ATOM 640 C CA . ALA A 1 78 ? 10.662 -4.836 -15.591 1.00 80.94 78 ALA A CA 1
ATOM 641 C C . ALA A 1 78 ? 11.358 -5.585 -14.437 1.00 80.94 78 ALA A C 1
ATOM 643 O O . ALA A 1 78 ? 12.462 -5.189 -14.045 1.00 80.94 78 ALA A O 1
ATOM 644 N N . PRO A 1 79 ? 10.747 -6.658 -13.905 1.00 81.69 79 PRO A N 1
ATOM 645 C CA . PRO A 1 79 ? 11.315 -7.413 -12.802 1.00 81.69 79 PRO A CA 1
ATOM 646 C C . PRO A 1 79 ? 12.546 -8.199 -13.259 1.00 81.69 79 PRO A C 1
ATOM 648 O O . PRO A 1 79 ? 12.548 -8.827 -14.319 1.00 81.69 79 PRO A O 1
ATOM 651 N N . GLU A 1 80 ? 13.587 -8.215 -12.436 1.00 80.81 80 GLU A N 1
ATOM 652 C CA . GLU A 1 80 ? 14.682 -9.162 -12.599 1.00 80.81 80 GLU A CA 1
ATOM 653 C C . GLU A 1 80 ? 14.245 -10.535 -12.085 1.00 80.81 80 GLU A C 1
ATOM 655 O O . GLU A 1 80 ? 13.656 -10.662 -11.009 1.00 80.81 80 GLU A O 1
ATOM 660 N N . HIS A 1 81 ? 14.572 -11.593 -12.827 1.00 70.88 81 HIS A N 1
ATOM 661 C CA . HIS A 1 81 ? 14.284 -12.971 -12.429 1.00 70.88 81 HIS A CA 1
ATOM 662 C C . HIS A 1 81 ? 15.258 -13.465 -11.346 1.00 70.88 81 HIS A C 1
ATOM 664 O O . HIS A 1 81 ? 16.002 -14.424 -11.540 1.00 70.88 81 HIS A O 1
ATOM 670 N N . THR A 1 82 ? 15.237 -12.808 -10.187 1.00 73.69 82 THR A N 1
ATOM 671 C CA . THR A 1 82 ? 15.939 -13.245 -8.980 1.00 73.69 82 THR A CA 1
ATOM 672 C C . THR A 1 82 ? 14.964 -14.022 -8.094 1.00 73.69 82 THR A C 1
ATOM 674 O O . THR A 1 82 ? 13.949 -13.457 -7.681 1.00 73.69 82 THR A O 1
ATOM 677 N N . PRO A 1 83 ? 15.227 -15.301 -7.765 1.00 75.00 83 PRO A N 1
ATOM 678 C CA . PRO A 1 83 ? 14.343 -16.076 -6.903 1.00 75.00 83 PRO A CA 1
ATOM 679 C C . PRO A 1 83 ? 14.114 -15.389 -5.553 1.00 75.00 83 PRO A C 1
ATOM 681 O O . PRO A 1 83 ? 15.056 -15.168 -4.795 1.00 75.00 83 PRO A O 1
ATOM 684 N N . MET A 1 84 ? 12.849 -15.082 -5.259 1.00 70.31 84 MET A N 1
ATOM 685 C CA . MET A 1 84 ? 12.302 -14.610 -3.979 1.00 70.31 84 MET A CA 1
ATOM 686 C C . MET A 1 84 ? 12.838 -13.275 -3.428 1.00 70.31 84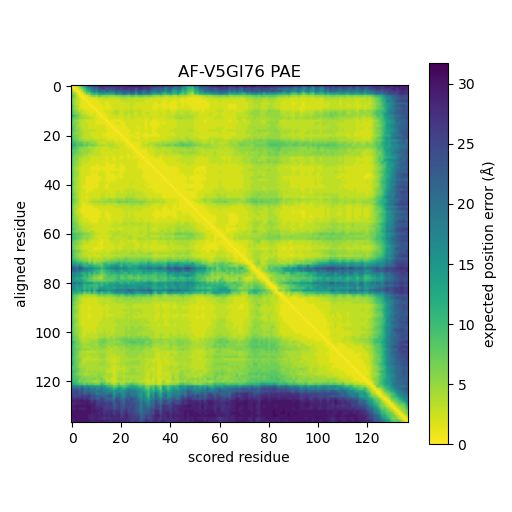 MET A C 1
ATOM 688 O O . MET A 1 84 ? 12.126 -12.665 -2.644 1.00 70.31 84 MET A O 1
ATOM 692 N N . HIS A 1 85 ? 14.052 -12.834 -3.786 1.00 83.12 85 HIS A N 1
ATOM 693 C CA . HIS A 1 85 ? 14.736 -11.611 -3.328 1.00 83.12 85 HIS A CA 1
ATOM 694 C C . HIS A 1 85 ? 14.524 -11.291 -1.835 1.00 83.12 85 HIS A C 1
ATOM 696 O O . HIS A 1 85 ? 14.291 -10.154 -1.444 1.00 83.12 85 HIS A O 1
ATOM 702 N N . ASN A 1 86 ? 14.561 -12.314 -0.972 1.00 88.12 86 ASN A N 1
ATOM 703 C CA . ASN A 1 86 ? 14.276 -12.176 0.462 1.00 88.12 86 ASN A CA 1
ATOM 704 C C . ASN A 1 86 ? 12.920 -11.509 0.784 1.00 88.12 86 ASN A C 1
ATOM 706 O O . ASN A 1 86 ? 12.753 -10.962 1.871 1.00 88.12 86 ASN A O 1
ATOM 710 N N . GLY A 1 87 ? 11.937 -11.566 -0.116 1.00 90.31 87 GLY A N 1
ATOM 711 C CA . GLY A 1 87 ? 10.680 -10.825 -0.016 1.00 90.31 87 GLY A CA 1
ATOM 712 C C . GLY A 1 87 ? 9.908 -11.094 1.276 1.00 90.31 87 GLY A C 1
ATOM 713 O O . GLY A 1 87 ? 9.385 -10.162 1.876 1.00 90.31 87 GLY A O 1
ATOM 714 N N . LEU A 1 88 ? 9.909 -12.335 1.779 1.00 91.44 88 LEU A N 1
ATOM 715 C CA . LEU A 1 88 ? 9.297 -12.655 3.078 1.00 91.44 88 LEU A CA 1
ATOM 716 C C . LEU A 1 88 ? 10.044 -12.023 4.262 1.00 91.44 88 LEU A C 1
ATOM 718 O O . LEU A 1 88 ? 9.408 -11.560 5.200 1.00 91.44 88 LEU A O 1
ATOM 722 N N . ILE A 1 89 ? 11.376 -11.948 4.201 1.00 94.06 89 ILE A N 1
ATOM 723 C CA . ILE A 1 89 ? 12.192 -11.280 5.228 1.00 94.06 89 ILE A CA 1
ATOM 724 C C . ILE A 1 89 ? 11.944 -9.768 5.181 1.00 94.06 89 ILE A C 1
ATOM 726 O O . ILE A 1 89 ? 11.850 -9.114 6.217 1.00 94.06 89 ILE A O 1
ATOM 730 N N . HIS A 1 90 ? 11.822 -9.192 3.983 1.00 94.94 90 HIS A N 1
ATOM 731 C CA . HIS A 1 90 ? 11.451 -7.787 3.829 1.00 94.94 90 HIS A CA 1
ATOM 732 C C . HIS A 1 90 ? 10.035 -7.512 4.343 1.00 94.94 90 HIS A C 1
ATOM 734 O O . HIS A 1 90 ? 9.833 -6.493 5.002 1.00 94.94 90 HIS A O 1
ATOM 740 N N . LEU A 1 91 ? 9.089 -8.430 4.120 1.00 95.25 91 LEU A N 1
ATOM 741 C CA . LEU A 1 91 ? 7.732 -8.333 4.656 1.00 95.25 91 LEU A CA 1
ATOM 742 C C . LEU A 1 91 ? 7.729 -8.355 6.186 1.00 95.25 91 LEU A C 1
ATOM 744 O O . LEU A 1 91 ? 7.135 -7.479 6.806 1.00 95.25 91 LEU A O 1
ATOM 748 N N . GLU A 1 92 ? 8.426 -9.320 6.788 1.00 95.50 92 GLU A N 1
ATOM 749 C CA . GLU A 1 92 ? 8.574 -9.435 8.241 1.00 95.50 92 GLU A CA 1
ATOM 750 C C . GLU A 1 92 ? 9.147 -8.145 8.835 1.00 95.50 92 GLU A C 1
ATOM 752 O O . GLU A 1 92 ? 8.553 -7.557 9.736 1.00 95.50 92 GLU A O 1
ATOM 757 N N . LYS A 1 93 ? 10.252 -7.640 8.274 1.00 96.31 93 LYS A N 1
ATOM 758 C CA . LYS A 1 93 ? 10.861 -6.377 8.714 1.00 96.31 93 LYS A CA 1
ATOM 759 C C . LYS A 1 93 ? 9.912 -5.194 8.574 1.00 96.31 93 LYS A C 1
ATOM 761 O O . LYS A 1 93 ? 9.888 -4.338 9.452 1.00 96.31 93 LYS A O 1
ATOM 766 N N . LEU A 1 94 ? 9.137 -5.129 7.492 1.00 96.06 94 LEU A N 1
ATOM 767 C CA . LEU A 1 94 ? 8.180 -4.048 7.279 1.00 96.06 94 LEU A CA 1
ATOM 768 C C . LEU A 1 94 ? 7.075 -4.062 8.348 1.00 96.06 94 LEU A C 1
ATOM 770 O O . LEU A 1 94 ? 6.732 -3.007 8.877 1.00 96.06 94 LEU A O 1
ATOM 774 N N . ILE A 1 95 ? 6.569 -5.245 8.707 1.00 95.62 95 ILE A N 1
ATOM 775 C CA . ILE A 1 95 ? 5.565 -5.418 9.768 1.00 95.62 95 ILE A CA 1
ATOM 776 C C . ILE A 1 95 ? 6.158 -5.077 11.144 1.00 95.62 95 ILE A C 1
ATOM 778 O O . ILE A 1 95 ? 5.532 -4.344 11.910 1.00 95.62 95 ILE A O 1
ATOM 782 N N . CYS A 1 96 ? 7.371 -5.546 11.452 1.00 95.81 96 CYS A N 1
ATOM 783 C CA . CYS A 1 96 ? 8.058 -5.213 12.704 1.00 95.81 96 CYS A CA 1
ATOM 784 C C . CYS A 1 96 ? 8.274 -3.701 12.839 1.00 95.81 96 CYS A C 1
ATOM 786 O O . CYS A 1 96 ? 7.896 -3.116 13.852 1.00 95.81 96 CYS A O 1
ATOM 788 N N . ASN A 1 97 ? 8.779 -3.050 11.788 1.00 95.94 97 ASN A N 1
ATOM 789 C CA . ASN A 1 97 ? 8.982 -1.602 11.768 1.00 95.94 97 ASN A CA 1
ATOM 790 C C . ASN A 1 97 ? 7.664 -0.835 11.948 1.00 95.94 97 ASN A C 1
ATOM 792 O O . ASN A 1 97 ? 7.633 0.177 12.646 1.00 95.94 97 ASN A O 1
ATOM 796 N N . LEU A 1 98 ? 6.570 -1.303 11.334 1.00 94.62 98 LEU A N 1
ATOM 797 C CA . LEU A 1 98 ? 5.244 -0.717 11.531 1.00 94.62 98 LEU A CA 1
ATOM 798 C C . LEU A 1 98 ? 4.811 -0.829 12.998 1.00 94.62 98 LEU A C 1
ATOM 800 O O . LEU A 1 98 ? 4.385 0.164 13.584 1.00 94.62 98 LEU A O 1
ATOM 804 N N . SER A 1 99 ? 4.962 -2.008 13.603 1.00 94.38 99 SER A N 1
ATOM 805 C CA . SER A 1 99 ? 4.631 -2.233 15.013 1.00 94.38 99 SER A CA 1
ATOM 806 C C . SER A 1 99 ? 5.450 -1.334 15.942 1.00 94.38 99 SER A C 1
ATOM 808 O O . SER A 1 99 ? 4.898 -0.720 16.852 1.00 94.38 99 SER A O 1
ATOM 810 N N . GLU A 1 100 ? 6.761 -1.226 15.721 1.00 96.06 100 GLU A N 1
ATOM 811 C CA . GLU A 1 100 ? 7.631 -0.325 16.484 1.00 96.06 100 GLU A CA 1
ATOM 812 C C . GLU A 1 100 ? 7.197 1.134 16.325 1.00 96.06 100 GLU A C 1
ATOM 814 O O . GLU A 1 100 ? 7.074 1.860 17.315 1.00 96.06 100 GLU A O 1
ATOM 819 N N . LYS A 1 101 ? 6.892 1.553 15.090 1.00 94.56 101 LYS A N 1
ATOM 820 C CA . LYS A 1 101 ? 6.444 2.916 14.811 1.00 94.56 101 LYS A CA 1
ATOM 821 C C . LYS A 1 101 ? 5.144 3.233 15.541 1.00 94.56 101 LYS A C 1
ATOM 823 O O . LYS A 1 101 ? 5.097 4.270 16.195 1.00 94.56 101 LYS A O 1
ATOM 828 N N . LEU A 1 102 ? 4.151 2.345 15.485 1.00 92.38 102 LEU A N 1
ATOM 829 C CA . LEU A 1 102 ? 2.868 2.505 16.177 1.00 92.38 102 LEU A CA 1
ATOM 830 C C . LEU A 1 102 ? 3.041 2.581 17.698 1.00 92.38 102 LEU A C 1
ATOM 832 O O . LEU A 1 102 ? 2.468 3.462 18.328 1.00 92.38 102 LEU A O 1
ATOM 836 N N . ASN A 1 103 ? 3.889 1.730 18.281 1.00 94.00 103 ASN A N 1
ATOM 837 C CA . ASN A 1 103 ? 4.163 1.750 19.722 1.00 94.00 103 ASN A CA 1
ATOM 838 C C . ASN A 1 103 ? 4.910 3.014 20.180 1.00 94.00 103 ASN A C 1
ATOM 840 O O . ASN A 1 103 ? 4.799 3.412 21.337 1.00 94.00 103 ASN A O 1
ATOM 844 N N . SER A 1 104 ? 5.691 3.632 19.289 1.00 95.56 104 SER A N 1
ATOM 845 C CA . SER A 1 104 ? 6.423 4.876 19.566 1.00 95.56 104 SER A CA 1
ATOM 846 C C . SER A 1 104 ? 5.634 6.151 19.240 1.00 95.56 104 SER A C 1
ATOM 848 O O . SER A 1 104 ? 6.117 7.252 19.507 1.00 95.56 104 SER A O 1
ATOM 850 N N . MET A 1 105 ? 4.460 6.019 18.618 1.00 94.81 105 MET A N 1
ATOM 851 C CA . MET A 1 105 ? 3.692 7.140 18.085 1.00 94.81 105 MET A CA 1
ATOM 852 C C . MET A 1 105 ? 3.047 7.936 19.220 1.00 94.81 105 MET A C 1
ATOM 854 O O . MET A 1 105 ? 2.379 7.374 20.087 1.00 94.81 105 MET A O 1
ATOM 858 N N . THR A 1 106 ? 3.240 9.254 19.222 1.00 96.62 106 THR A N 1
ATOM 859 C CA . THR A 1 106 ? 2.555 10.124 20.183 1.00 96.62 106 THR A CA 1
AT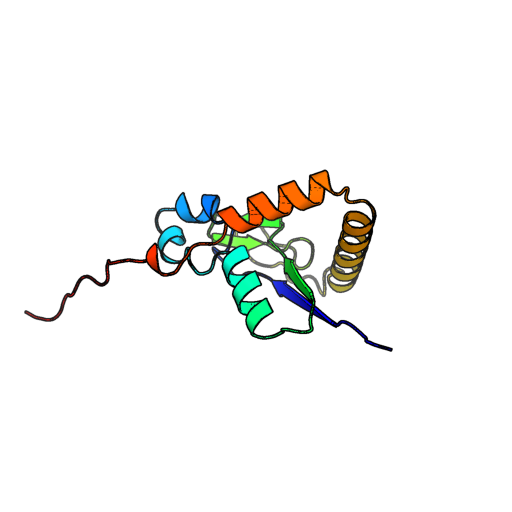OM 860 C C . THR A 1 106 ? 1.123 10.404 19.731 1.00 96.62 106 THR A C 1
ATOM 862 O O . THR A 1 106 ? 0.798 10.291 18.550 1.00 96.62 106 THR A O 1
ATOM 865 N N . GLU A 1 107 ? 0.267 10.852 20.652 1.00 94.88 107 GLU A N 1
ATOM 866 C CA . GLU A 1 107 ? -1.092 11.297 20.308 1.00 94.88 107 GLU A CA 1
ATOM 867 C C . GLU A 1 107 ? -1.073 12.410 19.243 1.00 94.88 107 GLU A C 1
ATOM 869 O O . GLU A 1 107 ? -1.889 12.418 18.328 1.00 94.88 107 GLU A O 1
ATOM 874 N N . CYS A 1 108 ? -0.099 13.326 19.311 1.00 96.12 108 CYS A N 1
ATOM 875 C CA . CYS A 1 108 ? 0.058 14.395 18.323 1.00 96.12 108 CYS A CA 1
ATOM 876 C C . CYS A 1 108 ? 0.361 13.836 16.923 1.00 96.12 108 CYS A C 1
ATOM 878 O O . CYS A 1 108 ? -0.270 14.244 15.947 1.00 96.12 108 CYS A O 1
ATOM 880 N N . ASP A 1 109 ? 1.277 12.865 16.833 1.00 94.50 109 ASP A N 1
ATOM 881 C CA . ASP A 1 109 ? 1.600 12.194 15.570 1.00 94.50 109 ASP A CA 1
ATOM 882 C C . ASP A 1 109 ? 0.371 11.479 15.005 1.00 94.50 109 ASP A C 1
ATOM 884 O O . ASP A 1 109 ? 0.107 11.547 13.803 1.00 94.50 109 ASP A O 1
ATOM 888 N N . PHE A 1 110 ? -0.388 10.801 15.872 1.00 92.50 110 PHE A N 1
ATOM 889 C CA . PHE A 1 110 ? -1.596 10.078 15.489 1.00 92.50 110 PHE A CA 1
ATOM 890 C C . PHE A 1 110 ? -2.657 11.020 14.918 1.00 92.50 110 PHE A C 1
ATOM 892 O O . PHE A 1 110 ? -3.158 10.786 13.819 1.00 92.50 110 PHE A O 1
ATOM 899 N N . GLN A 1 111 ? -2.946 12.129 15.604 1.00 94.62 111 GLN A N 1
ATOM 900 C CA . GLN A 1 111 ? -3.896 13.129 15.113 1.00 94.62 111 GLN A CA 1
ATOM 901 C C . GLN A 1 111 ? -3.439 13.743 13.785 1.00 94.62 111 GLN A C 1
ATOM 903 O O . GLN A 1 111 ? -4.242 13.880 12.865 1.00 94.62 111 GLN A O 1
ATOM 908 N N . ALA A 1 112 ? -2.147 14.052 13.638 1.00 94.50 112 ALA A N 1
ATOM 909 C CA . ALA A 1 112 ? -1.609 14.567 12.382 1.00 94.50 112 ALA A CA 1
ATOM 910 C C . ALA A 1 112 ? -1.779 13.564 11.225 1.00 94.50 112 ALA A C 1
ATOM 912 O O . ALA A 1 112 ? -2.215 13.949 10.139 1.00 94.50 112 ALA A O 1
ATOM 913 N N . ALA A 1 113 ? -1.491 12.280 11.457 1.00 91.12 113 ALA A N 1
ATOM 914 C CA . ALA A 1 113 ? -1.680 11.228 10.460 1.00 91.12 113 ALA A CA 1
ATOM 915 C C . ALA A 1 113 ? -3.160 11.049 10.082 1.00 91.12 113 ALA A C 1
ATOM 917 O O . ALA A 1 113 ? -3.487 10.950 8.899 1.00 91.12 113 ALA A O 1
ATOM 918 N N . MET A 1 114 ? -4.061 11.084 11.069 1.00 91.31 114 MET A N 1
ATOM 919 C CA . MET A 1 114 ? -5.507 11.019 10.846 1.00 91.31 114 MET A CA 1
ATOM 920 C C . MET A 1 114 ? -6.019 12.198 10.012 1.00 91.31 114 MET A C 1
ATOM 922 O O . MET A 1 114 ? -6.870 12.013 9.145 1.00 91.31 114 MET A O 1
ATOM 926 N N . GLU A 1 115 ? -5.505 13.407 10.236 1.00 93.19 115 GLU A N 1
ATOM 927 C CA . GLU A 1 115 ? -5.884 14.580 9.444 1.00 93.19 115 GLU A CA 1
ATOM 928 C C . GLU A 1 115 ? -5.403 14.495 7.992 1.00 93.19 115 GLU A C 1
ATOM 930 O O . GLU A 1 115 ? -6.126 14.908 7.085 1.00 93.19 115 GLU A O 1
ATOM 935 N N . VAL A 1 116 ? -4.217 13.929 7.750 1.00 90.44 116 VAL A N 1
ATOM 936 C CA . VAL A 1 116 ? -3.729 13.660 6.388 1.00 90.44 116 VAL A CA 1
ATOM 937 C C . VAL A 1 116 ? -4.609 12.616 5.698 1.00 90.44 116 VAL A C 1
ATOM 939 O O . VAL A 1 116 ? -5.086 12.866 4.593 1.00 90.44 116 VAL A O 1
ATOM 942 N N . SER A 1 117 ? -4.895 11.497 6.372 1.00 89.88 117 SER A N 1
ATOM 943 C CA . SER A 1 117 ? -5.760 10.422 5.860 1.00 89.88 117 SER A CA 1
ATOM 944 C C . SER A 1 117 ? -7.144 10.947 5.457 1.00 89.88 117 SER A C 1
ATOM 946 O O . SER A 1 117 ? -7.584 10.736 4.328 1.00 89.88 117 SER A O 1
ATOM 948 N N . LYS A 1 118 ? -7.805 11.743 6.311 1.00 90.06 118 LYS A N 1
ATOM 949 C CA . LYS A 1 118 ? -9.126 12.323 6.001 1.00 90.06 118 LYS A CA 1
ATOM 950 C C . LYS A 1 118 ? -9.135 13.175 4.731 1.00 90.06 118 LYS A C 1
ATOM 952 O O . LYS A 1 118 ? -10.133 13.171 4.019 1.00 90.06 118 LYS A O 1
ATOM 957 N N . ARG A 1 119 ? -8.059 13.920 4.462 1.00 90.00 119 ARG A N 1
ATOM 958 C CA . ARG A 1 119 ? -7.948 14.792 3.277 1.00 90.00 119 ARG A CA 1
ATOM 959 C C . ARG A 1 119 ? -7.636 14.018 2.002 1.00 90.00 119 ARG A C 1
ATOM 961 O O . ARG A 1 119 ? -7.986 14.483 0.925 1.00 90.00 119 ARG A O 1
ATOM 968 N N . ALA A 1 120 ? -6.981 12.867 2.127 1.00 88.56 120 ALA A N 1
ATOM 969 C CA . ALA A 1 120 ? -6.656 12.014 0.993 1.00 88.56 120 ALA A CA 1
ATOM 970 C C . ALA A 1 120 ? -7.889 11.269 0.449 1.00 88.56 120 ALA A C 1
ATOM 972 O O . ALA A 1 120 ? -7.896 10.886 -0.722 1.00 88.56 120 ALA A O 1
ATOM 973 N N . ILE A 1 121 ? -8.938 11.094 1.258 1.00 89.69 121 ILE A N 1
ATOM 974 C CA . ILE A 1 121 ? -10.186 10.461 0.825 1.00 89.69 121 ILE A CA 1
ATOM 975 C C . ILE A 1 121 ? -10.943 11.341 -0.159 1.00 89.69 121 ILE A C 1
ATOM 977 O O . ILE A 1 121 ? -11.343 12.459 0.157 1.00 89.69 121 ILE A O 1
ATOM 981 N N . VAL A 1 122 ? -11.212 10.776 -1.331 1.00 88.12 122 VAL A N 1
ATOM 982 C CA . VAL A 1 122 ? -12.072 11.383 -2.347 1.00 88.12 122 VAL A CA 1
ATOM 983 C C . VAL A 1 122 ? -13.472 10.798 -2.221 1.00 88.12 122 VAL A C 1
ATOM 985 O O . VAL A 1 122 ? -13.634 9.577 -2.253 1.00 88.12 122 VAL A O 1
ATOM 988 N N . GLN A 1 123 ? -14.477 11.656 -2.057 1.00 76.50 123 GLN A N 1
ATOM 989 C CA . GLN A 1 123 ? -15.881 11.244 -1.987 1.00 76.50 123 GLN A CA 1
ATOM 990 C C . GLN A 1 123 ? -16.436 11.016 -3.399 1.00 76.50 123 GLN A C 1
ATOM 992 O O . GLN A 1 123 ? -16.007 11.668 -4.349 1.00 76.50 123 GLN A O 1
ATOM 997 N N . ASP A 1 124 ? -17.403 10.106 -3.547 1.00 60.91 124 ASP A N 1
ATOM 998 C CA . ASP A 1 124 ? -18.008 9.803 -4.855 1.00 60.91 124 ASP A CA 1
ATOM 999 C C . ASP A 1 124 ? -18.660 11.042 -5.512 1.00 60.91 124 ASP A C 1
ATOM 1001 O O . ASP A 1 124 ? -18.698 11.131 -6.739 1.00 60.91 124 ASP A O 1
ATOM 1005 N N . ASP A 1 125 ? -19.087 12.038 -4.725 1.00 55.31 125 ASP A N 1
ATOM 1006 C CA . ASP A 1 125 ? -19.689 13.285 -5.226 1.00 55.31 125 ASP A CA 1
ATOM 1007 C C . ASP A 1 125 ? -18.691 14.210 -5.965 1.00 55.31 125 ASP A C 1
ATOM 1009 O O . ASP A 1 125 ? -19.102 15.015 -6.808 1.00 55.31 125 ASP A O 1
ATOM 1013 N N . ASP A 1 126 ? -17.379 14.058 -5.734 1.00 54.19 126 ASP A N 1
ATOM 1014 C CA . ASP A 1 126 ? -16.323 14.772 -6.479 1.00 54.19 126 ASP A CA 1
ATOM 1015 C C . ASP A 1 126 ? -16.089 14.181 -7.884 1.00 54.19 126 ASP A C 1
ATOM 1017 O O . ASP A 1 126 ? -15.389 14.768 -8.714 1.00 54.19 126 ASP A O 1
ATOM 1021 N N . VAL A 1 127 ? -16.690 13.023 -8.184 1.00 52.41 127 VAL A N 1
ATOM 1022 C CA . VAL A 1 127 ? -16.604 12.328 -9.476 1.00 52.41 127 VAL A CA 1
ATOM 1023 C C . VAL A 1 127 ? -17.871 12.600 -10.298 1.00 52.41 127 VAL A C 1
ATOM 1025 O O . VAL A 1 127 ? -18.487 11.696 -10.857 1.00 52.41 127 VAL A O 1
ATOM 1028 N N . SER A 1 128 ? -18.305 13.859 -10.383 1.00 43.81 128 SER A N 1
ATOM 1029 C CA . SER A 1 128 ? -19.430 14.240 -11.241 1.00 43.81 128 SER A CA 1
ATOM 1030 C C . SER A 1 128 ? -18.969 14.737 -12.626 1.00 43.81 128 SER A C 1
ATOM 1032 O O . SER A 1 128 ? -18.429 15.825 -12.799 1.00 43.81 128 SER A O 1
ATOM 1034 N N . VAL A 1 129 ? -19.285 13.891 -13.618 1.00 47.41 129 VAL A N 1
ATOM 1035 C CA . VAL A 1 129 ? -19.519 14.140 -15.057 1.00 47.41 129 VAL A CA 1
ATOM 1036 C C . VAL A 1 129 ? -18.307 14.397 -15.964 1.00 47.41 129 VAL A C 1
ATOM 1038 O O . VAL A 1 129 ? -17.949 15.538 -16.239 1.00 47.41 129 VAL A O 1
ATOM 1041 N N . LYS A 1 130 ? -17.803 13.311 -16.572 1.00 43.22 130 LYS A N 1
ATOM 1042 C CA . LYS A 1 130 ? -17.548 13.221 -18.027 1.00 43.22 130 LYS A CA 1
ATOM 1043 C C . LYS A 1 130 ? -17.794 11.799 -18.543 1.00 43.22 130 LYS A C 1
ATOM 1045 O O . LYS A 1 130 ? -16.919 11.187 -19.145 1.00 43.22 130 LYS A O 1
ATOM 1050 N N . ASP A 1 131 ? -19.002 11.291 -18.325 1.00 41.22 131 ASP A N 1
ATOM 1051 C CA . ASP A 1 131 ? -19.588 10.382 -19.311 1.00 41.22 131 ASP A CA 1
ATOM 1052 C C . ASP A 1 131 ? -20.243 11.273 -20.369 1.00 41.22 131 ASP A C 1
ATOM 1054 O O . ASP A 1 131 ? -21.454 11.498 -20.375 1.00 41.22 131 ASP A O 1
ATOM 1058 N N . ASP A 1 132 ? -19.406 11.870 -21.223 1.00 40.81 132 ASP A N 1
ATOM 1059 C CA . ASP A 1 132 ? -19.896 12.483 -22.449 1.00 40.81 132 ASP A CA 1
ATOM 1060 C C . ASP A 1 132 ? -20.395 11.346 -23.342 1.00 40.81 132 ASP A C 1
ATOM 1062 O O . ASP A 1 132 ? -19.637 10.603 -23.966 1.00 40.81 132 ASP A O 1
ATOM 1066 N N . LEU A 1 133 ? -21.718 11.216 -23.345 1.00 44.84 133 LEU A N 1
ATOM 1067 C CA . LEU A 1 133 ? -22.522 10.779 -24.472 1.00 44.84 133 LEU A CA 1
ATOM 1068 C C . LEU A 1 133 ? -21.805 11.032 -25.809 1.00 44.84 133 LEU A C 1
ATOM 1070 O O . LEU A 1 133 ? -21.748 12.162 -26.284 1.00 44.84 133 LEU A O 1
ATOM 1074 N N . VAL A 1 134 ? -21.368 9.962 -26.470 1.00 45.22 134 VAL A N 1
ATOM 1075 C CA . VAL A 1 134 ? -21.409 9.895 -27.934 1.00 45.22 134 VAL A CA 1
ATOM 1076 C C . VAL A 1 134 ? -22.103 8.591 -28.311 1.00 45.22 134 VAL A C 1
ATOM 1078 O O . VAL A 1 134 ? -21.481 7.571 -28.588 1.00 45.22 134 VAL A O 1
ATOM 1081 N N . ASN A 1 135 ? -23.434 8.645 -28.275 1.00 40.84 135 ASN A N 1
ATOM 1082 C CA . ASN A 1 135 ? -24.284 7.827 -29.128 1.00 40.84 135 ASN A CA 1
ATOM 1083 C C . ASN A 1 135 ? -24.568 8.635 -30.402 1.00 40.84 135 ASN A C 1
ATOM 1085 O O . ASN A 1 135 ? -25.117 9.726 -30.295 1.00 40.84 135 ASN A O 1
ATOM 1089 N N . GLY A 1 136 ? -24.253 8.045 -31.557 1.00 40.25 136 GLY A N 1
ATOM 1090 C CA . GLY A 1 136 ? -24.975 8.206 -32.824 1.00 40.25 136 GLY A CA 1
ATOM 1091 C C . GLY A 1 136 ? -24.856 9.536 -33.570 1.00 40.25 136 GLY A C 1
ATOM 1092 O O . GLY A 1 136 ? -25.559 10.483 -33.242 1.00 40.25 136 GLY A O 1
ATOM 1093 N N . GLU A 1 137 ? -24.080 9.526 -34.655 1.00 40.62 137 GLU A N 1
ATOM 1094 C CA . GLU A 1 137 ? -24.585 9.610 -36.041 1.00 40.62 137 GLU A CA 1
ATOM 1095 C C . GLU A 1 137 ? -23.705 8.745 -36.956 1.00 40.62 137 GLU A C 1
ATOM 1097 O O . GLU A 1 137 ? -22.477 8.682 -36.708 1.00 40.62 137 GLU A O 1
#

InterPro domains:
  IPR018881 Mitochondrial protein C2orf69 [PF10561] (3-114)
  IPR018881 Mitochondrial protein C2orf69 [PTHR31296] (4-108)

pLDDT: mean 85.75, std 15.72, range [40.25, 97.62]

Solvent-accessible surface area (backbone atoms only — not comparable to full-atom values): 8234 Å² total; per-residue (Å²): 130,92,77,77,45,76,48,78,43,75,63,56,61,53,48,38,57,41,70,64,19,58,72,34,93,67,42,36,83,48,44,73,56,14,54,58,38,42,50,52,54,48,39,73,75,40,74,77,38,50,78,44,79,47,78,52,83,41,58,45,93,71,38,37,57,31,43,54,67,45,45,46,53,50,103,79,54,49,70,54,97,58,86,62,54,57,25,69,61,44,49,52,52,51,52,50,54,48,52,54,48,60,76,69,53,48,72,68,56,50,53,53,51,51,55,52,52,62,69,46,46,67,59,76,80,82,71,72,82,83,82,73,82,82,78,86,134

Sequence (137 aa):
TDHSSLVIFFGGDIQDFTENMQSHRDNKNYIKWNLENTAQLLQSKFKENHIMVVRPSRLEYKTFSCYENFVPCINCGAPEHTPMHNGLIHLEKLICNLSEKLNSMTECDFQAAMEVSKRAIVQDDDVSVKDDLVNGE